Protein AF-A0A9D6LUE2-F1 (afdb_monomer_lite)

Structure (mmCIF, N/CA/C/O backbone):
data_AF-A0A9D6LUE2-F1
#
_entry.id   AF-A0A9D6LUE2-F1
#
loop_
_atom_site.group_PDB
_atom_site.id
_atom_site.type_symbol
_atom_site.label_atom_id
_atom_site.label_alt_id
_atom_site.label_comp_id
_atom_site.label_asym_id
_atom_site.label_entity_id
_atom_site.label_seq_id
_atom_site.pdbx_PDB_ins_code
_atom_site.Cartn_x
_atom_site.Cartn_y
_atom_site.Cartn_z
_atom_site.occupancy
_atom_site.B_iso_or_equiv
_atom_site.auth_seq_id
_atom_site.auth_comp_id
_atom_site.auth_asym_id
_atom_site.auth_atom_id
_atom_site.pdbx_PDB_model_num
ATOM 1 N N . MET A 1 1 ? -23.338 5.096 -1.640 1.00 54.34 1 MET A N 1
ATOM 2 C CA . MET A 1 1 ? -22.849 3.909 -0.905 1.00 54.34 1 MET A CA 1
ATOM 3 C C . MET A 1 1 ? -21.461 4.233 -0.382 1.00 54.34 1 MET A C 1
ATOM 5 O O . MET A 1 1 ? -20.699 4.840 -1.122 1.00 54.34 1 MET A O 1
ATOM 9 N N . ILE A 1 2 ? -21.167 3.916 0.880 1.00 63.78 2 ILE A N 1
ATOM 10 C CA . ILE A 1 2 ? -19.824 4.097 1.450 1.00 63.78 2 ILE A CA 1
ATOM 11 C C . ILE A 1 2 ? -18.953 2.962 0.911 1.00 63.78 2 ILE A C 1
ATOM 13 O O . ILE A 1 2 ? -19.323 1.797 1.048 1.00 63.78 2 ILE A O 1
ATOM 17 N N . THR A 1 3 ? -17.842 3.292 0.257 1.00 69.56 3 THR A N 1
ATOM 18 C CA . THR A 1 3 ? -16.923 2.281 -0.273 1.00 69.56 3 THR A CA 1
ATOM 19 C C . THR A 1 3 ? -16.061 1.750 0.872 1.00 69.56 3 THR A C 1
ATOM 21 O O . THR A 1 3 ? -15.395 2.552 1.532 1.00 69.56 3 THR A O 1
ATOM 24 N N . PRO A 1 4 ? -16.054 0.433 1.136 1.00 84.06 4 PRO A N 1
ATOM 25 C CA . PRO A 1 4 ? -15.168 -0.138 2.137 1.00 84.06 4 PRO A CA 1
ATOM 26 C C . PRO A 1 4 ? -13.704 0.073 1.737 1.00 84.06 4 PRO A C 1
ATOM 28 O O . PRO A 1 4 ? -13.336 -0.073 0.572 1.00 84.06 4 PRO A O 1
ATOM 31 N N . VAL A 1 5 ? -12.868 0.402 2.717 1.00 85.12 5 VAL A N 1
ATOM 32 C CA . VAL A 1 5 ? -11.420 0.534 2.552 1.00 85.12 5 VAL A CA 1
ATOM 33 C C . VAL A 1 5 ? -10.752 -0.619 3.286 1.00 85.12 5 VAL A C 1
ATOM 35 O O . VAL A 1 5 ? -10.918 -0.780 4.498 1.00 85.12 5 VAL A O 1
ATOM 38 N N . SER A 1 6 ? -9.992 -1.422 2.546 1.00 85.69 6 SER A N 1
ATOM 39 C CA . SER A 1 6 ? -9.136 -2.458 3.118 1.00 85.69 6 SER A CA 1
ATOM 40 C C . SER A 1 6 ? -7.881 -1.820 3.703 1.00 85.69 6 SER A C 1
ATOM 42 O O . SER A 1 6 ? -7.172 -1.077 3.026 1.00 85.69 6 SER A O 1
ATOM 44 N N . VAL A 1 7 ? -7.603 -2.125 4.965 1.00 88.44 7 VAL A N 1
ATOM 45 C CA . VAL A 1 7 ? -6.426 -1.658 5.695 1.00 88.44 7 VAL A CA 1
ATOM 46 C C . VAL A 1 7 ? -5.569 -2.863 6.038 1.00 88.44 7 VAL A C 1
ATOM 48 O O . VAL A 1 7 ? -6.024 -3.773 6.732 1.00 88.44 7 VAL A O 1
ATOM 51 N N . ILE A 1 8 ? -4.319 -2.843 5.581 1.00 86.94 8 ILE A N 1
ATOM 52 C CA . ILE A 1 8 ? -3.290 -3.807 5.964 1.00 86.94 8 ILE A CA 1
ATOM 53 C C . ILE A 1 8 ? -2.160 -3.022 6.619 1.00 86.94 8 ILE A C 1
ATOM 55 O O . ILE A 1 8 ? -1.584 -2.127 6.005 1.00 86.94 8 ILE A O 1
ATOM 59 N N . ALA A 1 9 ? -1.843 -3.356 7.865 1.00 88.38 9 ALA A N 1
ATOM 60 C CA . ALA A 1 9 ? -0.756 -2.732 8.604 1.00 88.38 9 ALA A CA 1
ATOM 61 C C . ALA A 1 9 ? 0.220 -3.789 9.117 1.00 88.38 9 ALA A C 1
ATOM 63 O O . ALA A 1 9 ? -0.187 -4.857 9.579 1.00 88.38 9 ALA A O 1
ATOM 64 N N . ARG A 1 10 ? 1.517 -3.473 9.056 1.00 86.19 10 ARG A N 1
ATOM 65 C CA . ARG A 1 10 ? 2.575 -4.271 9.684 1.00 86.19 10 ARG A CA 1
ATOM 66 C C . ARG A 1 10 ? 3.037 -3.567 10.951 1.00 86.19 10 ARG A C 1
ATOM 68 O O . ARG A 1 10 ? 3.383 -2.393 10.901 1.00 86.19 10 ARG A O 1
ATOM 75 N N . GLY A 1 11 ? 3.036 -4.286 12.064 1.00 83.75 11 GLY A N 1
ATOM 76 C CA . GLY A 1 11 ? 3.396 -3.793 13.386 1.00 83.75 11 GLY A CA 1
ATOM 77 C C . GLY A 1 11 ? 4.065 -4.862 14.237 1.00 83.75 11 GLY A C 1
ATOM 78 O O . GLY A 1 11 ? 4.362 -5.962 13.776 1.00 83.75 11 GLY A O 1
ATOM 79 N N . LEU A 1 12 ? 4.299 -4.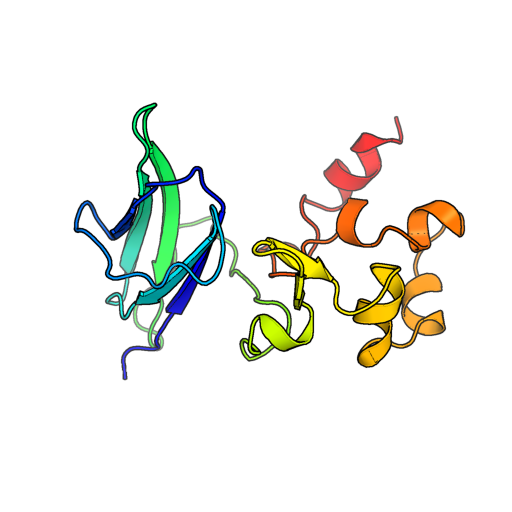535 15.503 1.00 84.31 12 LEU A N 1
ATOM 80 C CA . LEU A 1 12 ? 4.776 -5.496 16.491 1.00 84.31 12 LEU A CA 1
ATOM 81 C C . LEU A 1 12 ? 3.607 -6.349 17.008 1.00 84.31 12 LEU A C 1
ATOM 83 O O . LEU A 1 12 ? 2.431 -6.027 16.824 1.00 84.31 12 LEU A O 1
ATOM 87 N N . ALA A 1 13 ? 3.921 -7.456 17.679 1.00 82.12 13 ALA A N 1
ATOM 88 C CA . ALA A 1 13 ? 2.900 -8.230 18.375 1.00 82.12 13 ALA A CA 1
ATOM 89 C C . ALA A 1 13 ? 2.166 -7.340 19.398 1.00 82.12 13 ALA A C 1
ATOM 91 O O . ALA A 1 13 ? 2.792 -6.603 20.157 1.00 82.12 13 ALA A O 1
ATOM 92 N N . GLY A 1 14 ? 0.831 -7.389 19.395 1.00 85.19 14 GLY A N 1
ATOM 93 C CA . GLY A 1 14 ? -0.005 -6.550 20.260 1.00 85.19 14 GLY A CA 1
ATOM 94 C C . GLY A 1 14 ? -0.275 -5.135 19.736 1.00 85.19 14 GLY A C 1
ATOM 95 O O . GLY A 1 14 ? -0.969 -4.374 20.414 1.00 85.19 14 GLY A O 1
ATOM 96 N N . SER A 1 15 ? 0.217 -4.778 18.542 1.00 92.19 15 SER A N 1
ATOM 97 C CA . SER A 1 15 ? -0.198 -3.550 17.861 1.00 92.19 15 SER A CA 1
ATOM 98 C C . SER A 1 15 ? -1.719 -3.495 17.675 1.00 92.19 15 SER A C 1
ATOM 100 O O . SER A 1 15 ? -2.370 -4.519 17.461 1.00 92.19 15 SER A O 1
ATOM 102 N N . LYS A 1 16 ? -2.286 -2.288 17.728 1.00 94.69 16 LYS A N 1
ATOM 103 C CA . LYS A 1 16 ? -3.718 -2.034 17.529 1.00 94.69 16 LYS A CA 1
ATOM 104 C C . LYS A 1 16 ? -3.919 -0.982 16.450 1.00 94.69 16 LYS A C 1
ATOM 106 O O . LYS A 1 16 ? -3.167 -0.013 16.392 1.00 94.69 16 LYS A O 1
ATOM 111 N N . LEU A 1 17 ? -4.951 -1.154 15.630 1.00 95.81 17 LEU A N 1
ATOM 112 C CA . LEU A 1 17 ? -5.370 -0.137 14.671 1.00 95.81 17 LEU A CA 1
ATOM 113 C C . LEU A 1 17 ? -6.380 0.818 15.304 1.00 95.81 17 LEU A C 1
ATOM 115 O O . LEU A 1 17 ? -7.264 0.400 16.056 1.00 95.81 17 LEU A O 1
ATOM 119 N N . GLN A 1 18 ? -6.257 2.094 14.964 1.00 96.81 18 GLN A N 1
ATOM 120 C CA . GLN A 1 18 ? -7.240 3.125 15.261 1.00 96.81 18 GLN A CA 1
ATOM 121 C C . GLN A 1 18 ? -7.567 3.930 14.005 1.00 96.81 18 GLN A C 1
ATOM 123 O O . GLN A 1 18 ? -6.689 4.169 13.180 1.00 96.81 18 GLN A O 1
ATOM 128 N N . LEU A 1 19 ? -8.820 4.361 13.895 1.00 96.94 19 LEU A N 1
ATOM 129 C CA . LEU A 1 19 ? -9.320 5.300 12.899 1.00 96.94 19 LEU A CA 1
ATOM 130 C C . LEU A 1 19 ? -9.873 6.510 13.651 1.00 96.94 19 LEU A C 1
ATOM 132 O O . LEU A 1 19 ? -10.772 6.359 14.479 1.00 96.94 19 LEU A O 1
ATOM 136 N N . ASP A 1 20 ? -9.297 7.684 13.412 1.00 96.44 20 ASP A N 1
ATOM 137 C CA . ASP A 1 20 ? -9.642 8.942 14.086 1.00 96.44 20 ASP A CA 1
ATOM 138 C C . ASP A 1 20 ? -9.626 8.812 15.623 1.00 96.44 20 ASP A C 1
ATOM 140 O O . ASP A 1 20 ? -10.539 9.237 16.333 1.00 96.44 20 ASP A O 1
ATOM 144 N N . GLY A 1 21 ? -8.599 8.127 16.141 1.00 95.31 21 GLY A N 1
ATOM 145 C CA . GLY A 1 21 ? -8.417 7.845 17.570 1.00 95.31 21 GLY A CA 1
ATOM 146 C C . GLY A 1 21 ? -9.315 6.739 18.139 1.00 95.31 21 GLY A C 1
ATOM 147 O O . GLY A 1 21 ? -9.155 6.359 19.301 1.00 95.31 21 GLY A O 1
ATOM 148 N N . LYS A 1 22 ? -10.237 6.176 17.350 1.00 96.25 22 LYS A N 1
ATOM 149 C CA . LYS A 1 22 ? -11.136 5.097 17.789 1.00 96.25 22 LYS A CA 1
ATOM 150 C C . LYS A 1 22 ? -10.574 3.727 17.410 1.00 96.25 22 LYS A C 1
ATOM 152 O O . LYS A 1 22 ? -10.122 3.569 16.280 1.00 96.25 22 LYS A O 1
ATOM 157 N N . PRO A 1 23 ? -10.618 2.716 18.297 1.00 96.38 23 PRO A N 1
ATOM 158 C CA . PRO A 1 23 ? -10.165 1.365 17.969 1.00 96.38 23 PRO A CA 1
ATOM 159 C C . PRO A 1 23 ? -10.875 0.780 16.743 1.00 96.38 23 PRO A C 1
ATOM 161 O O . PRO A 1 23 ? -12.097 0.857 16.631 1.00 96.38 23 PRO A O 1
ATOM 164 N N . VAL A 1 24 ? -10.105 0.147 15.859 1.00 96.19 24 VAL A N 1
ATOM 165 C CA . VAL A 1 24 ? -10.604 -0.605 14.702 1.00 96.19 24 VAL A CA 1
ATOM 166 C C . VAL A 1 24 ? -10.478 -2.094 14.994 1.00 96.19 24 VAL A C 1
ATOM 168 O O . VAL A 1 24 ? -9.400 -2.587 15.340 1.00 96.19 24 VAL A O 1
ATOM 171 N N . VAL A 1 25 ? -11.579 -2.825 14.824 1.00 94.19 25 VAL A N 1
ATOM 172 C CA . VAL A 1 25 ? -11.556 -4.288 14.875 1.00 94.19 25 VAL A CA 1
ATOM 173 C C . VAL A 1 25 ? -10.738 -4.788 13.690 1.00 94.19 25 VAL A C 1
ATOM 175 O O . VAL A 1 25 ? -11.054 -4.508 12.536 1.00 94.19 25 VAL A O 1
ATOM 178 N N . SER A 1 26 ? -9.665 -5.510 13.988 1.00 91.94 26 SER A N 1
ATOM 179 C CA . SER A 1 26 ? -8.755 -6.064 12.993 1.00 91.94 26 SER A CA 1
ATOM 180 C C . SER A 1 26 ? -8.544 -7.545 13.257 1.00 91.94 26 SER A C 1
ATOM 182 O O . SER A 1 26 ? -8.451 -7.982 14.404 1.00 91.94 26 SER A O 1
ATOM 184 N N . ALA A 1 27 ? -8.475 -8.319 12.181 1.00 89.69 27 ALA A N 1
ATOM 185 C CA . ALA A 1 27 ? -7.939 -9.663 12.227 1.00 89.69 27 ALA A CA 1
ATOM 186 C C . ALA A 1 27 ? -6.410 -9.585 12.313 1.00 89.69 27 ALA A C 1
ATOM 188 O O . ALA A 1 27 ? -5.794 -8.687 11.734 1.00 89.69 27 ALA A O 1
ATOM 189 N N . ALA A 1 28 ? -5.801 -10.555 12.989 1.00 86.50 28 ALA A N 1
ATOM 190 C CA . ALA A 1 28 ? -4.355 -10.737 13.019 1.00 86.50 28 ALA A CA 1
ATOM 191 C C . ALA A 1 28 ? -3.984 -11.997 12.220 1.00 86.50 28 ALA A C 1
ATOM 193 O O . ALA A 1 28 ? -3.745 -13.047 12.817 1.00 86.50 28 ALA A O 1
ATOM 194 N N . PRO A 1 29 ? -3.991 -11.947 10.872 1.00 80.44 29 PRO A N 1
ATOM 195 C CA . PRO A 1 29 ? -3.778 -13.138 10.048 1.00 80.44 29 PRO A CA 1
ATOM 196 C C . PRO A 1 29 ? -2.365 -13.726 10.172 1.00 80.44 29 PRO A C 1
ATOM 198 O O . PRO A 1 29 ? -2.146 -14.872 9.795 1.00 80.44 29 PRO A O 1
ATOM 201 N N . ALA A 1 30 ? -1.404 -12.957 10.687 1.00 78.75 30 ALA A N 1
ATOM 202 C CA . ALA A 1 30 ? -0.124 -13.468 11.159 1.00 78.75 30 ALA A CA 1
ATOM 203 C C . ALA A 1 30 ? 0.471 -12.533 12.215 1.00 78.75 30 ALA A C 1
ATOM 205 O O . ALA A 1 30 ? 0.004 -11.406 12.411 1.00 78.75 30 ALA A O 1
ATOM 206 N N . THR A 1 31 ? 1.553 -12.982 12.848 1.00 81.62 31 THR A N 1
ATOM 207 C CA . THR A 1 31 ? 2.319 -12.183 13.805 1.00 81.62 31 THR A CA 1
ATOM 208 C C . THR A 1 31 ? 2.733 -10.846 13.197 1.00 81.62 31 THR A C 1
ATOM 210 O O . THR A 1 31 ? 3.405 -10.794 12.168 1.00 81.62 31 THR A O 1
ATOM 213 N N . GLY A 1 32 ? 2.326 -9.757 13.851 1.00 81.50 32 GLY A N 1
ATOM 214 C CA . GLY A 1 32 ? 2.671 -8.406 13.423 1.00 81.50 32 GLY A CA 1
ATOM 215 C C . GLY A 1 32 ? 1.956 -7.934 12.156 1.00 81.50 32 GLY A C 1
ATOM 216 O O . GLY A 1 32 ? 2.386 -6.954 11.558 1.00 81.50 32 GLY A O 1
ATOM 217 N N . VAL A 1 33 ? 0.882 -8.599 11.721 1.00 85.50 33 VAL A N 1
ATOM 218 C CA . VAL A 1 33 ? 0.031 -8.124 10.622 1.00 85.50 33 VAL A CA 1
ATOM 219 C C . VAL A 1 33 ? -1.379 -7.905 11.141 1.00 85.50 33 VAL A C 1
ATOM 221 O O . VAL A 1 33 ? -1.953 -8.796 11.759 1.00 85.50 33 VAL A O 1
ATOM 224 N N . LEU A 1 34 ? -1.938 -6.733 10.859 1.00 90.12 34 LEU A N 1
ATOM 225 C CA . LEU A 1 34 ? -3.323 -6.384 11.152 1.00 90.12 34 LEU A CA 1
ATOM 226 C C . LEU A 1 34 ? -4.053 -6.144 9.835 1.00 90.12 34 LEU A C 1
ATOM 228 O O . LEU A 1 34 ? -3.579 -5.377 8.996 1.00 90.12 34 LEU A O 1
ATOM 232 N N . ALA A 1 35 ? -5.201 -6.792 9.669 1.00 89.19 35 ALA A N 1
ATOM 233 C CA . ALA A 1 35 ? -6.077 -6.628 8.518 1.00 89.19 35 ALA A CA 1
ATOM 234 C C . ALA A 1 35 ? -7.459 -6.173 8.991 1.00 89.19 35 ALA A C 1
ATOM 236 O O . ALA A 1 35 ? -8.065 -6.808 9.855 1.00 89.19 35 ALA A O 1
ATOM 237 N N . ALA A 1 36 ? -7.965 -5.079 8.435 1.00 91.69 36 ALA A N 1
ATOM 238 C CA . ALA A 1 36 ? -9.286 -4.552 8.748 1.00 91.69 36 ALA A CA 1
ATOM 239 C C . ALA A 1 36 ? -9.992 -4.073 7.482 1.00 91.69 36 ALA A C 1
ATOM 241 O O . ALA A 1 36 ? -9.359 -3.706 6.496 1.00 91.69 36 ALA A O 1
ATOM 242 N N . THR A 1 37 ? -11.319 -4.043 7.533 1.00 91.00 37 THR A N 1
ATOM 243 C CA . THR A 1 37 ? -12.133 -3.315 6.560 1.00 91.00 37 THR A CA 1
ATOM 244 C C . THR A 1 37 ? -12.848 -2.205 7.306 1.00 91.00 37 THR A C 1
ATOM 246 O O . THR A 1 37 ? -13.567 -2.469 8.268 1.00 91.00 37 THR A O 1
ATOM 249 N N . ILE A 1 38 ? -12.623 -0.965 6.886 1.00 91.75 38 ILE A N 1
ATOM 250 C CA . ILE A 1 38 ? -13.254 0.221 7.469 1.00 91.75 38 ILE A CA 1
ATOM 251 C C . ILE A 1 38 ? -14.219 0.846 6.460 1.00 91.75 38 ILE A C 1
ATOM 253 O O . ILE A 1 38 ? -14.116 0.625 5.257 1.00 91.75 38 ILE A O 1
ATOM 257 N N . SER A 1 39 ? -15.180 1.624 6.944 1.00 91.88 39 SER A N 1
ATOM 258 C CA . SER A 1 39 ? -16.141 2.358 6.106 1.00 91.88 39 SER A CA 1
ATOM 259 C C . SER A 1 39 ? -16.193 3.827 6.536 1.00 91.88 39 SER A C 1
ATOM 261 O O . SER A 1 39 ? -17.197 4.267 7.097 1.00 91.88 39 SER A O 1
ATOM 263 N N . PRO A 1 40 ? -15.083 4.568 6.364 1.00 91.44 40 PRO A N 1
ATOM 264 C CA . PRO A 1 40 ? -15.005 5.981 6.717 1.00 91.44 40 PRO A CA 1
ATOM 265 C C . PRO A 1 40 ? -15.976 6.818 5.875 1.00 91.44 40 PRO A C 1
ATOM 267 O O . PRO A 1 40 ? -16.305 6.468 4.739 1.00 91.44 40 PRO A O 1
ATOM 270 N N . ALA A 1 41 ? -16.438 7.930 6.445 1.00 90.25 41 ALA A N 1
ATOM 271 C CA . ALA A 1 41 ? -17.247 8.906 5.724 1.00 90.25 41 ALA A CA 1
ATOM 272 C C . ALA A 1 41 ? -16.405 9.635 4.659 1.00 90.25 41 ALA A C 1
ATOM 274 O O . ALA A 1 41 ? -15.193 9.474 4.585 1.00 90.25 41 ALA A O 1
ATOM 275 N N . THR A 1 42 ? -17.042 10.448 3.814 1.00 89.69 42 THR A N 1
ATOM 276 C CA . THR A 1 42 ? -16.291 11.373 2.954 1.00 89.69 42 THR A CA 1
ATOM 277 C C . THR A 1 42 ? -15.548 12.386 3.822 1.00 89.69 42 THR A C 1
ATOM 279 O O . THR A 1 42 ? -16.169 13.011 4.682 1.00 89.69 42 THR A O 1
ATOM 282 N N . GLY A 1 43 ? -14.257 12.594 3.564 1.00 90.62 43 GLY A N 1
ATOM 283 C CA . GLY A 1 43 ? -13.447 13.573 4.284 1.00 90.62 43 GLY A CA 1
ATOM 284 C C . GLY A 1 43 ? -12.044 13.086 4.630 1.00 90.62 43 GLY A C 1
ATOM 285 O O . GLY A 1 43 ? -11.572 12.061 4.135 1.00 90.62 43 GLY A O 1
ATOM 286 N N . LEU A 1 44 ? -11.366 13.875 5.466 1.00 92.44 44 LEU A N 1
ATOM 287 C CA . LEU A 1 44 ? -10.034 13.578 5.980 1.00 92.44 44 LEU A CA 1
ATOM 288 C C . LEU A 1 44 ? -10.129 12.647 7.191 1.00 92.44 44 LEU A C 1
ATOM 290 O O . LEU A 1 44 ? -10.910 12.900 8.106 1.00 92.44 44 LEU A O 1
ATOM 294 N N . HIS A 1 45 ? -9.283 11.624 7.204 1.00 94.44 45 HIS A N 1
ATOM 295 C CA . HIS A 1 45 ? -9.193 10.636 8.268 1.00 94.44 45 HIS A CA 1
ATOM 296 C C . HIS A 1 45 ? -7.737 10.370 8.652 1.00 94.44 45 HIS A C 1
ATOM 298 O O . HIS A 1 45 ? -6.823 10.507 7.832 1.00 94.44 45 HIS A O 1
ATOM 304 N N . GLU A 1 46 ? -7.522 9.950 9.896 1.00 96.31 46 GLU A N 1
ATOM 305 C CA . GLU A 1 46 ? -6.232 9.486 10.406 1.00 96.31 46 GLU A CA 1
ATOM 306 C C . GLU A 1 46 ? -6.320 8.004 10.774 1.00 96.31 46 GLU A C 1
ATOM 308 O O . GLU A 1 46 ? -7.110 7.596 11.624 1.00 96.31 46 GLU A O 1
ATOM 313 N N . LEU A 1 47 ? -5.462 7.193 10.163 1.00 95.62 47 LEU A N 1
ATOM 314 C CA . LEU A 1 47 ? -5.196 5.832 10.597 1.00 95.62 47 LEU A CA 1
ATOM 315 C C . LEU A 1 47 ? -3.967 5.832 11.508 1.00 95.62 47 LEU A C 1
ATOM 317 O O . LEU A 1 47 ? -2.924 6.381 11.150 1.00 95.62 47 LEU A O 1
ATOM 321 N N . ALA A 1 48 ? -4.061 5.173 12.659 1.00 96.19 48 ALA A N 1
ATOM 322 C CA . ALA A 1 48 ? -2.938 5.001 13.568 1.00 96.19 48 ALA A CA 1
ATOM 323 C C . ALA A 1 48 ? -2.694 3.523 13.884 1.00 96.19 48 ALA A C 1
ATOM 325 O O . ALA A 1 48 ? -3.603 2.786 14.266 1.00 96.19 48 ALA A O 1
ATOM 326 N N . LEU A 1 49 ? -1.436 3.109 13.765 1.00 95.12 49 LEU A N 1
ATOM 327 C CA . LEU A 1 49 ? -0.921 1.860 14.300 1.00 95.12 49 LEU A CA 1
ATOM 328 C C . LEU A 1 49 ? -0.307 2.147 15.670 1.00 95.12 49 LEU A C 1
ATOM 330 O O . LEU A 1 49 ? 0.771 2.732 15.773 1.00 95.12 49 LEU A O 1
ATOM 334 N N . VAL A 1 50 ? -1.011 1.753 16.723 1.00 94.88 50 VAL A N 1
ATOM 335 C CA . VAL A 1 50 ? -0.628 2.006 18.113 1.00 94.88 50 VAL A CA 1
ATOM 336 C C . VAL A 1 50 ? 0.112 0.799 18.673 1.00 94.88 50 VAL A C 1
ATOM 338 O O . VAL A 1 50 ? -0.330 -0.341 18.535 1.00 94.88 50 VAL A O 1
ATOM 341 N N . THR A 1 51 ? 1.240 1.055 19.322 1.00 91.12 51 THR A N 1
ATOM 342 C CA . THR A 1 51 ? 2.102 0.065 19.975 1.00 91.12 51 THR A CA 1
ATOM 343 C C . THR A 1 51 ? 2.414 0.510 21.405 1.00 91.12 51 THR A C 1
ATOM 345 O O . THR A 1 51 ? 2.104 1.639 21.787 1.00 91.12 51 THR A O 1
ATOM 348 N N . SER A 1 52 ? 3.065 -0.343 22.198 1.00 86.06 52 SER A N 1
ATOM 349 C CA . SER A 1 52 ? 3.573 0.045 23.523 1.00 86.06 52 SER A CA 1
ATOM 350 C C . SER A 1 52 ? 4.624 1.162 23.464 1.00 86.06 52 SER A C 1
ATOM 352 O O . SER A 1 52 ? 4.752 1.919 24.419 1.00 86.06 52 SER A O 1
ATOM 354 N N . GLY A 1 53 ? 5.353 1.283 22.349 1.00 85.81 53 GLY A N 1
ATOM 355 C CA . GLY A 1 53 ? 6.400 2.287 22.138 1.00 85.81 53 GLY A CA 1
ATOM 356 C C . GLY A 1 53 ? 5.931 3.573 21.452 1.00 85.81 53 GLY A C 1
ATOM 357 O O . GLY A 1 53 ? 6.767 4.396 21.092 1.00 85.81 53 GLY A O 1
ATOM 358 N N . GLY A 1 54 ? 4.624 3.747 21.230 1.00 90.50 54 GLY A N 1
ATOM 359 C CA . GLY A 1 54 ? 4.056 4.910 20.541 1.00 90.50 54 GLY A CA 1
ATOM 360 C C . GLY A 1 54 ? 3.187 4.536 19.341 1.00 90.50 54 GLY A C 1
ATOM 361 O O . GLY A 1 54 ? 2.823 3.371 19.159 1.00 90.50 54 GLY A O 1
ATOM 362 N N . SER A 1 55 ? 2.835 5.529 18.521 1.00 92.00 55 SER A N 1
ATOM 363 C CA . SER A 1 55 ? 1.936 5.357 17.373 1.00 92.00 55 SER A CA 1
ATOM 364 C C . SER A 1 55 ? 2.565 5.821 16.063 1.00 92.00 55 SER A C 1
ATOM 366 O O . SER A 1 55 ? 3.052 6.949 15.986 1.00 92.00 55 SER A O 1
ATOM 368 N N . GLN A 1 56 ? 2.466 4.999 15.019 1.00 92.94 56 GLN A N 1
ATOM 369 C CA . GLN A 1 56 ? 2.698 5.425 13.637 1.00 92.94 56 GLN A CA 1
ATOM 370 C C . GLN A 1 56 ? 1.368 5.862 13.029 1.00 92.94 56 GLN A C 1
ATOM 372 O O . GLN A 1 56 ? 0.379 5.141 13.140 1.00 92.94 56 GLN A O 1
ATOM 377 N N . LYS A 1 57 ? 1.335 7.039 12.406 1.00 94.25 57 LYS A N 1
ATOM 378 C CA . LYS A 1 57 ? 0.110 7.652 11.885 1.00 94.25 57 LYS A CA 1
ATOM 379 C C . LYS A 1 57 ? 0.201 7.851 10.380 1.00 94.25 57 LYS A C 1
ATOM 381 O O . LYS A 1 57 ? 1.278 8.088 9.837 1.00 94.25 57 LYS A O 1
ATOM 386 N N . SER A 1 58 ? -0.931 7.758 9.702 1.00 91.44 58 SER A N 1
ATOM 387 C CA . SER A 1 58 ? -1.071 8.057 8.280 1.00 91.44 58 SER A CA 1
ATOM 388 C C . SER A 1 58 ? -2.425 8.695 8.041 1.00 91.44 58 SER A C 1
ATOM 390 O O . SER A 1 58 ? -3.444 8.209 8.523 1.00 91.44 58 SER A O 1
ATOM 392 N N . GLN A 1 59 ? -2.435 9.791 7.297 1.00 92.88 59 GLN A N 1
ATOM 393 C CA . GLN A 1 59 ? -3.660 10.490 6.946 1.00 92.88 59 GLN A CA 1
ATOM 394 C C . GLN A 1 59 ? -4.097 10.094 5.538 1.00 92.88 59 GLN A C 1
ATOM 396 O O . GLN A 1 59 ? -3.264 9.837 4.668 1.00 92.88 59 GLN A O 1
ATOM 401 N N . PHE A 1 60 ? -5.403 10.040 5.315 1.00 91.62 60 PHE A N 1
ATOM 402 C CA . PHE A 1 60 ? -5.980 9.730 4.014 1.00 91.62 60 PHE A CA 1
ATOM 403 C C . PHE A 1 60 ? -7.300 10.468 3.825 1.00 91.62 60 PHE A C 1
ATOM 405 O O . PHE A 1 60 ? -7.992 10.798 4.785 1.00 91.62 60 PHE A O 1
ATOM 412 N N . PHE A 1 61 ? -7.637 10.735 2.567 1.00 91.25 61 PHE A N 1
ATOM 413 C CA . PHE A 1 61 ? -8.883 11.387 2.199 1.00 91.25 61 PHE A CA 1
ATOM 414 C C . PHE A 1 61 ? -9.793 10.400 1.476 1.00 91.25 61 PHE A C 1
ATOM 416 O O . PHE A 1 61 ? -9.392 9.778 0.488 1.00 91.25 61 PHE A O 1
ATOM 423 N N . VAL A 1 62 ? -11.023 10.267 1.956 1.00 89.44 62 VAL A N 1
ATOM 424 C CA . VAL A 1 62 ? -12.046 9.422 1.338 1.00 89.44 62 VAL A CA 1
ATOM 425 C C . VAL A 1 62 ? -12.964 10.313 0.525 1.00 89.44 62 VAL A C 1
ATOM 427 O O . VAL A 1 62 ? -13.611 11.212 1.059 1.00 89.44 62 VAL A O 1
ATOM 430 N N . ARG A 1 63 ? -13.051 10.037 -0.777 1.00 84.19 63 ARG A N 1
ATOM 431 C CA . ARG A 1 63 ? -13.978 10.707 -1.689 1.00 84.19 63 ARG A CA 1
ATOM 432 C C . ARG A 1 63 ? -15.068 9.736 -2.120 1.00 84.19 63 ARG A C 1
ATOM 434 O O . ARG A 1 63 ? -14.779 8.764 -2.816 1.00 84.19 63 ARG A O 1
ATOM 441 N N . THR A 1 64 ? -16.318 10.014 -1.750 1.00 77.94 64 THR A N 1
ATOM 442 C CA . THR A 1 64 ? -17.483 9.342 -2.343 1.00 77.94 64 THR A CA 1
ATOM 443 C C . THR A 1 64 ? -18.225 10.319 -3.258 1.00 77.94 64 THR A C 1
ATOM 445 O O . THR A 1 64 ? -18.571 11.429 -2.855 1.00 77.94 64 THR A O 1
ATOM 448 N N . GLY A 1 65 ? -18.427 9.935 -4.521 1.00 72.38 65 GLY A N 1
ATOM 449 C CA . GLY A 1 65 ? -19.022 10.816 -5.533 1.00 72.38 65 GLY A CA 1
ATOM 450 C C . GLY A 1 65 ? -18.157 12.039 -5.877 1.00 72.38 65 GLY A C 1
ATOM 451 O O . GLY A 1 65 ? -16.934 11.996 -5.772 1.00 72.38 65 GLY A O 1
ATOM 452 N N . SER A 1 66 ? -18.803 13.123 -6.315 1.00 68.75 66 SER A N 1
ATOM 453 C CA . SER A 1 66 ? -18.163 14.369 -6.771 1.00 68.75 66 SER A CA 1
ATOM 454 C C . SER A 1 66 ? -18.092 15.474 -5.708 1.00 68.75 66 SER A C 1
ATOM 456 O O . SER A 1 66 ? -17.686 16.586 -6.016 1.00 68.75 66 SER A O 1
ATOM 458 N N . ALA A 1 67 ? -18.548 15.214 -4.480 1.00 62.09 67 ALA A N 1
ATOM 459 C CA . ALA A 1 67 ? -18.904 16.281 -3.542 1.00 62.09 67 ALA A CA 1
ATOM 460 C C . ALA A 1 67 ? -17.734 16.856 -2.726 1.00 62.09 67 ALA A C 1
ATOM 462 O O . ALA A 1 67 ? -17.902 17.899 -2.101 1.00 62.09 67 ALA A O 1
ATOM 463 N N . ALA A 1 68 ? -16.575 16.197 -2.691 1.00 74.12 68 ALA A N 1
ATOM 464 C CA . ALA A 1 68 ? -15.448 16.668 -1.895 1.00 74.12 68 ALA A CA 1
ATOM 465 C C . ALA A 1 68 ? -14.126 16.418 -2.619 1.00 74.12 68 ALA A C 1
ATOM 467 O O . ALA A 1 68 ? -13.819 15.278 -2.967 1.00 74.12 68 ALA A O 1
ATOM 468 N N . GLU A 1 69 ? -13.355 17.479 -2.835 1.00 81.56 69 GLU A N 1
ATOM 469 C CA . GLU A 1 69 ? -11.996 17.366 -3.355 1.00 81.56 69 GLU A CA 1
ATOM 470 C C . GLU A 1 69 ? -11.007 17.104 -2.214 1.00 81.56 69 GLU A C 1
ATOM 472 O O . GLU A 1 69 ? -11.202 17.608 -1.103 1.00 81.56 69 GLU A O 1
ATOM 477 N N . PRO A 1 70 ? -9.965 16.287 -2.453 1.00 85.94 70 PRO A N 1
ATOM 478 C CA . PRO A 1 70 ? -8.902 16.116 -1.480 1.00 85.94 70 PRO A CA 1
ATOM 479 C C . PRO A 1 70 ? -8.149 17.444 -1.292 1.00 85.94 70 PRO A C 1
ATOM 481 O O . PRO A 1 70 ? -8.197 18.302 -2.176 1.00 85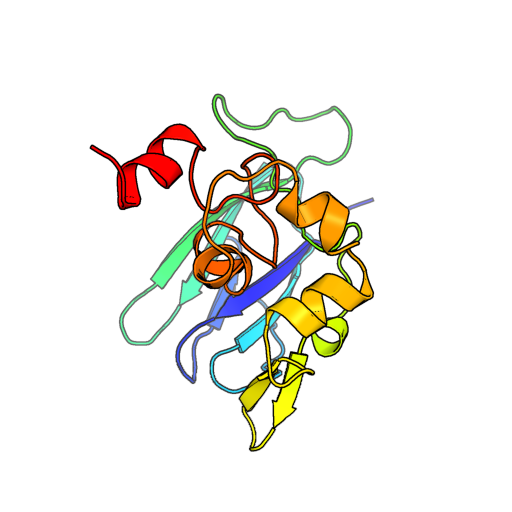.94 70 PRO A O 1
ATOM 484 N N . PRO A 1 71 ? -7.425 17.625 -0.173 1.00 87.38 71 PRO A N 1
ATOM 485 C CA . PRO A 1 71 ? -6.619 18.823 0.008 1.00 87.38 71 PRO A CA 1
ATOM 486 C C . PRO A 1 71 ? -5.564 18.968 -1.099 1.00 87.38 71 PRO A C 1
ATOM 488 O O . PRO A 1 71 ? -5.123 17.983 -1.701 1.00 87.38 71 PRO A O 1
ATOM 491 N N . ASP A 1 72 ? -5.122 20.199 -1.341 1.00 90.19 72 ASP A N 1
ATOM 492 C CA . ASP A 1 72 ? -4.144 20.489 -2.388 1.00 90.19 72 ASP A CA 1
ATOM 493 C C . ASP A 1 72 ? -2.848 19.684 -2.205 1.00 90.19 72 ASP A C 1
ATOM 495 O O . ASP A 1 72 ? -2.331 19.513 -1.099 1.00 90.19 72 ASP A O 1
ATOM 499 N N . GLY A 1 73 ? -2.319 19.163 -3.314 1.00 87.31 73 GLY A N 1
ATOM 500 C CA . GLY A 1 73 ? -1.090 18.362 -3.333 1.00 87.31 73 GLY A CA 1
ATOM 501 C C . GLY A 1 73 ? -1.266 16.884 -2.963 1.00 87.31 73 GLY A C 1
ATOM 502 O O . GLY A 1 73 ? -0.304 16.117 -3.062 1.00 87.31 73 GLY A O 1
ATOM 503 N N . TRP A 1 74 ? -2.471 16.443 -2.597 1.00 88.25 74 TRP A N 1
ATOM 504 C CA . TRP A 1 74 ? -2.738 15.036 -2.308 1.00 88.25 74 TRP A CA 1
ATOM 505 C C . TRP A 1 74 ? -2.843 14.202 -3.584 1.00 88.25 74 TRP A C 1
ATOM 507 O O . TRP A 1 74 ? -3.541 14.542 -4.539 1.00 88.25 74 TRP A O 1
ATOM 517 N N . LYS A 1 75 ? -2.157 13.058 -3.591 1.00 88.75 75 LYS A N 1
ATOM 518 C CA . LYS A 1 75 ? -2.165 12.105 -4.704 1.00 88.75 75 LYS A CA 1
ATOM 519 C C . LYS A 1 75 ? -3.067 10.920 -4.377 1.00 88.75 75 LYS A C 1
ATOM 521 O O . LYS A 1 75 ? -3.019 10.381 -3.274 1.00 88.75 75 LYS A O 1
ATOM 526 N N . ALA A 1 76 ? -3.845 10.470 -5.359 1.00 87.75 76 ALA A N 1
ATOM 527 C CA . ALA A 1 76 ? -4.666 9.274 -5.213 1.00 87.75 76 ALA A CA 1
ATOM 528 C C . ALA A 1 76 ? -3.788 8.026 -5.030 1.00 87.75 76 ALA A C 1
ATOM 530 O O . ALA A 1 76 ? -2.931 7.734 -5.868 1.00 87.75 76 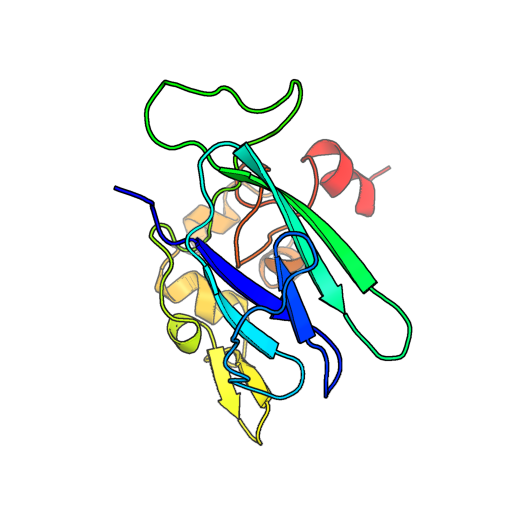ALA A O 1
ATOM 531 N N . TYR A 1 77 ? -4.034 7.274 -3.958 1.00 88.12 77 TYR A N 1
ATOM 532 C CA . TYR A 1 77 ? -3.426 5.964 -3.747 1.00 88.12 77 TYR A CA 1
ATOM 533 C C . TYR A 1 77 ? -4.035 4.941 -4.710 1.00 88.12 77 TYR A C 1
ATOM 535 O O . TYR A 1 77 ? -5.258 4.839 -4.825 1.00 88.12 77 TYR A O 1
ATOM 543 N N . ARG A 1 78 ? -3.186 4.181 -5.406 1.00 88.62 78 ARG A N 1
ATOM 544 C CA . ARG A 1 78 ? -3.607 3.114 -6.319 1.00 88.62 78 ARG A CA 1
ATOM 545 C C . ARG A 1 78 ? -3.206 1.762 -5.733 1.00 88.62 78 ARG A C 1
ATOM 547 O O . ARG A 1 78 ? -2.003 1.479 -5.722 1.00 88.62 78 ARG A O 1
ATOM 554 N N . PRO A 1 79 ? -4.166 0.940 -5.269 1.00 86.31 79 PRO A N 1
ATOM 555 C CA . PRO A 1 79 ? -3.858 -0.380 -4.740 1.00 86.31 79 PRO A CA 1
ATOM 556 C C . PRO A 1 79 ? -3.326 -1.292 -5.848 1.00 86.31 79 PRO A C 1
ATOM 558 O O . PRO A 1 79 ? -3.735 -1.185 -7.009 1.00 86.31 79 PRO A O 1
ATOM 561 N N . HIS A 1 80 ? -2.431 -2.195 -5.470 1.00 89.00 80 HIS A N 1
ATOM 562 C CA . HIS A 1 80 ? -1.987 -3.301 -6.303 1.00 89.00 80 HIS A CA 1
ATOM 563 C C . HIS A 1 80 ? -2.212 -4.616 -5.545 1.00 89.00 80 HIS A C 1
ATOM 565 O O . HIS A 1 80 ? -1.846 -4.704 -4.374 1.00 89.00 80 HIS A O 1
ATOM 571 N N . PRO A 1 81 ? -2.800 -5.639 -6.185 1.00 86.38 81 PRO A N 1
ATOM 572 C CA . PRO A 1 81 ? -3.421 -5.632 -7.513 1.00 86.38 81 PRO A CA 1
ATOM 573 C C . PRO A 1 81 ? -4.690 -4.759 -7.616 1.00 86.38 81 PRO A C 1
ATOM 575 O O . PRO A 1 81 ? -5.357 -4.516 -6.603 1.00 86.38 81 PRO A O 1
ATOM 578 N N . PRO A 1 82 ? -5.054 -4.289 -8.828 1.00 79.62 82 PRO A N 1
ATOM 579 C CA . PRO A 1 82 ? -6.295 -3.548 -9.039 1.00 79.62 82 PRO A CA 1
ATOM 580 C C . PRO A 1 82 ? -7.505 -4.339 -8.527 1.00 79.62 82 PRO A C 1
ATOM 582 O O . PRO A 1 82 ? -7.642 -5.523 -8.818 1.00 79.62 82 PRO A O 1
ATOM 585 N N . GLY A 1 83 ? -8.384 -3.687 -7.763 1.00 73.81 83 GLY A N 1
ATOM 586 C CA . GLY A 1 83 ? -9.576 -4.329 -7.196 1.00 73.81 83 GLY A CA 1
ATOM 587 C C . GLY A 1 83 ? -9.373 -5.040 -5.853 1.00 73.81 83 GLY A C 1
ATOM 588 O O . GLY A 1 83 ? -10.327 -5.639 -5.375 1.00 73.81 83 GLY A O 1
ATOM 589 N N . ALA A 1 84 ? -8.190 -4.929 -5.231 1.00 67.75 84 ALA A N 1
ATOM 590 C CA . ALA A 1 84 ? -7.888 -5.457 -3.894 1.00 67.75 84 ALA A CA 1
ATOM 591 C C . ALA A 1 84 ? -8.125 -6.975 -3.765 1.00 67.75 84 ALA A C 1
ATOM 593 O O . ALA A 1 84 ? -9.097 -7.433 -3.166 1.00 67.75 84 ALA A O 1
ATOM 594 N N . THR A 1 85 ? -7.202 -7.764 -4.326 1.00 78.50 85 THR A N 1
ATOM 595 C CA . THR A 1 85 ? -7.212 -9.228 -4.168 1.00 78.50 85 THR A CA 1
ATOM 596 C C . THR A 1 85 ? -6.885 -9.655 -2.731 1.00 78.50 85 THR A C 1
ATOM 598 O O . THR A 1 85 ? -6.298 -8.895 -1.957 1.00 78.50 85 THR A O 1
ATOM 601 N N . GLY A 1 86 ? -7.219 -10.899 -2.379 1.00 81.25 86 GLY A N 1
ATOM 602 C CA . GLY A 1 86 ? -6.856 -11.491 -1.090 1.00 81.25 86 GLY A CA 1
ATOM 603 C C . GLY A 1 86 ? -5.339 -11.584 -0.891 1.00 81.25 86 GLY A C 1
ATOM 604 O O . GLY A 1 86 ? -4.594 -11.876 -1.831 1.00 81.25 86 GLY A O 1
ATOM 605 N N . CYS A 1 87 ? -4.868 -11.367 0.343 1.00 84.19 87 CYS A N 1
ATOM 606 C CA . CYS A 1 87 ? -3.442 -11.404 0.706 1.00 84.19 87 CYS A CA 1
ATOM 607 C C . CYS A 1 87 ? -2.759 -12.727 0.309 1.00 84.19 87 CYS A C 1
ATOM 609 O O . CYS A 1 87 ? -1.569 -12.764 -0.005 1.00 84.19 87 CYS A O 1
ATOM 611 N N . ASP A 1 88 ? -3.532 -13.810 0.310 1.00 86.31 88 ASP A N 1
ATOM 612 C CA . ASP A 1 88 ? -3.143 -15.174 -0.032 1.00 86.31 88 ASP A CA 1
ATOM 613 C C . ASP A 1 88 ? -2.937 -15.410 -1.537 1.00 86.31 88 ASP A C 1
ATOM 615 O O . ASP A 1 88 ? -2.487 -16.482 -1.939 1.00 86.31 88 ASP A O 1
ATOM 619 N N . THR A 1 89 ? -3.211 -14.404 -2.371 1.00 88.31 89 THR A N 1
ATOM 620 C CA . THR A 1 89 ? -2.848 -14.420 -3.795 1.00 88.31 89 THR A CA 1
ATOM 621 C C . THR A 1 89 ? -1.329 -14.410 -3.951 1.00 88.31 89 THR A C 1
ATOM 623 O O . THR A 1 89 ? -0.767 -15.208 -4.699 1.00 88.31 89 THR A O 1
ATOM 626 N N . CYS A 1 90 ? -0.653 -13.548 -3.185 1.00 89.19 90 CYS A N 1
ATOM 627 C CA . CYS A 1 90 ? 0.798 -13.366 -3.243 1.00 89.19 90 CYS A CA 1
ATOM 628 C C . CYS A 1 90 ? 1.522 -14.044 -2.075 1.00 89.19 90 CYS A C 1
ATOM 630 O O . CYS A 1 90 ? 2.674 -14.474 -2.219 1.00 89.19 90 CYS A O 1
ATOM 632 N N . HIS A 1 91 ? 0.856 -14.164 -0.924 1.00 89.50 91 HIS A N 1
ATOM 633 C CA . HIS A 1 91 ? 1.438 -14.711 0.295 1.00 89.50 91 HIS A CA 1
ATOM 634 C C . HIS A 1 91 ? 0.864 -16.084 0.685 1.00 89.50 91 HIS A C 1
ATOM 636 O O . HIS A 1 91 ? -0.210 -16.492 0.261 1.00 89.50 91 HIS A O 1
ATOM 642 N N . ALA A 1 92 ? 1.599 -16.825 1.509 1.00 89.06 92 ALA A N 1
ATOM 643 C CA . ALA A 1 92 ? 1.129 -18.014 2.215 1.00 89.06 92 ALA A CA 1
ATOM 644 C C . ALA A 1 92 ? 1.656 -17.996 3.651 1.00 89.06 92 ALA A C 1
ATOM 646 O O . ALA A 1 92 ? 2.739 -17.467 3.911 1.00 89.06 92 ALA A O 1
ATOM 647 N N . VAL A 1 93 ? 0.916 -18.597 4.582 1.00 83.69 93 VAL A N 1
ATOM 648 C CA . VAL A 1 93 ? 1.393 -18.782 5.956 1.00 83.69 93 VAL A CA 1
ATOM 649 C C . VAL A 1 93 ? 2.298 -20.012 5.999 1.00 83.69 93 VAL A C 1
ATOM 651 O O . VAL A 1 93 ? 1.864 -21.123 5.703 1.00 83.69 93 VAL A O 1
ATOM 654 N N . LYS A 1 94 ? 3.564 -19.818 6.368 1.00 84.00 94 LYS A N 1
ATOM 655 C CA . LYS A 1 94 ? 4.553 -20.880 6.598 1.00 84.00 94 LYS A CA 1
ATOM 656 C C . LYS A 1 94 ? 5.178 -20.655 7.971 1.00 84.00 94 LYS A C 1
ATOM 658 O O . LYS A 1 94 ? 5.641 -19.556 8.262 1.00 84.00 94 LYS A O 1
ATOM 663 N N . ASN A 1 95 ? 5.163 -21.676 8.830 1.00 83.94 95 ASN A N 1
ATOM 664 C CA . ASN A 1 95 ? 5.685 -21.599 10.204 1.00 83.94 95 ASN A CA 1
ATOM 665 C C . ASN A 1 95 ? 5.125 -20.400 11.001 1.00 83.94 95 ASN A C 1
ATOM 667 O O . ASN A 1 95 ? 5.862 -19.669 11.657 1.00 83.94 95 ASN A O 1
ATOM 671 N N . GLY A 1 96 ? 3.815 -20.150 10.882 1.00 77.38 96 GLY A N 1
ATOM 672 C CA . GLY A 1 96 ? 3.134 -19.053 11.582 1.00 77.38 96 GLY A CA 1
ATOM 673 C C . GLY A 1 96 ? 3.458 -17.643 11.069 1.00 77.38 96 GLY A C 1
ATOM 674 O O . GLY A 1 96 ? 3.067 -16.665 11.702 1.00 77.38 96 GLY A O 1
ATOM 675 N N . SER A 1 97 ? 4.155 -17.519 9.936 1.00 78.75 97 SER A N 1
ATOM 676 C CA . SER A 1 97 ? 4.533 -16.234 9.339 1.00 78.75 97 SER A CA 1
ATOM 677 C C . SER A 1 97 ? 4.138 -16.165 7.866 1.00 78.75 97 SER A C 1
ATOM 679 O O . SER A 1 97 ? 4.181 -17.167 7.153 1.00 78.75 97 SER A O 1
ATOM 681 N N . TRP A 1 98 ? 3.770 -14.976 7.386 1.00 81.62 98 TRP A N 1
ATOM 682 C CA . TRP A 1 98 ? 3.563 -14.760 5.955 1.00 81.62 98 TRP A CA 1
ATOM 683 C C . TRP A 1 98 ? 4.893 -14.827 5.203 1.00 81.62 98 TRP A C 1
ATOM 685 O O . TRP A 1 98 ? 5.845 -14.119 5.528 1.00 81.62 98 TRP A O 1
ATOM 695 N N . ALA A 1 99 ? 4.921 -15.641 4.158 1.00 86.38 99 ALA A N 1
ATOM 696 C CA . ALA A 1 99 ? 5.982 -15.711 3.166 1.00 86.38 99 ALA A CA 1
ATOM 697 C C . ALA A 1 99 ? 5.377 -15.526 1.772 1.00 86.38 99 ALA A C 1
ATOM 699 O O . ALA A 1 99 ? 4.173 -15.700 1.588 1.00 86.38 99 ALA A O 1
ATOM 700 N N . PHE A 1 100 ? 6.191 -15.188 0.774 1.00 89.44 100 PHE A N 1
ATOM 701 C CA . PHE A 1 100 ? 5.738 -15.255 -0.615 1.00 89.44 100 PHE A CA 1
ATOM 702 C C . PHE A 1 100 ? 5.397 -16.702 -0.999 1.00 89.44 100 PHE A C 1
ATOM 704 O O . PHE A 1 100 ? 5.988 -17.663 -0.489 1.00 89.44 100 PHE A O 1
ATOM 711 N N . ARG A 1 101 ? 4.407 -16.867 -1.882 1.00 90.38 101 ARG A N 1
ATOM 712 C CA . ARG A 1 101 ? 3.973 -18.199 -2.340 1.00 90.38 101 ARG A CA 1
ATOM 713 C C . ARG A 1 101 ? 5.047 -18.915 -3.148 1.00 90.38 101 ARG A C 1
ATOM 715 O O . ARG A 1 101 ? 5.155 -20.135 -3.052 1.00 90.38 101 ARG A O 1
ATOM 722 N N . ALA A 1 102 ? 5.858 -18.162 -3.884 1.00 89.19 102 ALA A N 1
ATOM 723 C CA . ALA A 1 102 ? 7.024 -18.674 -4.588 1.00 89.19 102 ALA A CA 1
ATOM 724 C C . ALA A 1 102 ? 8.314 -18.427 -3.792 1.00 89.19 102 ALA A C 1
ATOM 726 O O . ALA A 1 102 ? 8.379 -17.549 -2.931 1.00 89.19 102 ALA A O 1
ATOM 727 N N . GLN A 1 103 ? 9.350 -19.209 -4.103 1.00 83.00 103 GLN A N 1
ATOM 728 C CA . GLN A 1 103 ? 10.675 -19.074 -3.491 1.00 83.00 103 GLN A CA 1
ATOM 729 C C . GLN A 1 103 ? 11.328 -17.724 -3.832 1.00 83.00 103 GLN A C 1
ATOM 731 O O . GLN A 1 103 ? 12.007 -17.137 -2.995 1.00 83.00 103 GLN A O 1
ATOM 736 N N . ALA A 1 104 ? 11.105 -17.235 -5.055 1.00 86.19 104 ALA A N 1
ATOM 737 C CA . ALA A 1 104 ? 11.556 -15.932 -5.525 1.00 86.19 104 ALA A CA 1
ATOM 738 C C . ALA A 1 104 ? 10.372 -14.960 -5.616 1.00 86.19 104 ALA A C 1
ATOM 740 O O . ALA A 1 104 ? 9.305 -15.331 -6.105 1.00 86.19 104 ALA A O 1
ATOM 741 N N . LEU A 1 105 ? 10.577 -13.709 -5.193 1.00 85.44 105 LEU A N 1
ATOM 742 C CA . LEU A 1 105 ? 9.567 -12.650 -5.285 1.00 85.44 105 LEU A CA 1
ATOM 743 C C . LEU A 1 105 ? 9.091 -12.443 -6.728 1.00 85.44 105 LEU A C 1
ATOM 745 O O . LEU A 1 105 ? 7.890 -12.446 -6.986 1.00 85.44 105 LEU A O 1
ATOM 749 N N . SER A 1 106 ? 10.030 -12.311 -7.666 1.00 88.56 106 SER A N 1
ATOM 750 C CA . SER A 1 106 ? 9.740 -12.089 -9.086 1.00 88.56 106 SER A CA 1
ATOM 751 C C . SER A 1 106 ? 8.806 -13.154 -9.670 1.00 88.56 106 SER A C 1
ATOM 753 O O . SER A 1 106 ? 7.897 -12.830 -10.429 1.00 88.56 106 SER A O 1
ATOM 755 N N . ALA A 1 107 ? 8.947 -14.410 -9.237 1.00 90.19 107 ALA A N 1
ATOM 756 C CA . ALA A 1 107 ? 8.093 -15.507 -9.678 1.00 90.19 107 ALA A CA 1
ATOM 757 C C . ALA A 1 107 ? 6.627 -15.365 -9.229 1.00 90.19 107 ALA A C 1
ATOM 759 O O . ALA A 1 107 ? 5.755 -15.924 -9.884 1.00 90.19 107 ALA A O 1
ATOM 760 N N . VAL A 1 108 ? 6.334 -14.632 -8.147 1.00 91.56 108 VAL A N 1
ATOM 761 C CA . VAL A 1 108 ? 4.948 -14.278 -7.784 1.00 91.56 108 VAL A CA 1
ATOM 762 C C . VAL A 1 108 ? 4.422 -13.191 -8.718 1.00 91.56 108 VAL A C 1
ATOM 764 O O . VAL A 1 108 ? 3.313 -13.308 -9.228 1.00 91.56 108 VAL A O 1
ATOM 767 N N . CYS A 1 109 ? 5.229 -12.163 -8.995 1.00 90.25 109 CYS A N 1
ATOM 768 C CA . CYS A 1 109 ? 4.851 -11.064 -9.886 1.00 90.25 109 CYS A CA 1
ATOM 769 C C . CYS A 1 109 ? 4.515 -11.570 -11.299 1.00 90.25 109 CYS A C 1
ATOM 771 O O . CYS A 1 109 ? 3.517 -11.157 -11.895 1.00 90.25 109 CYS A O 1
ATOM 773 N N . PHE A 1 110 ? 5.314 -12.509 -11.813 1.00 90.69 110 PHE A N 1
ATOM 774 C CA . PHE A 1 110 ? 5.148 -13.060 -13.160 1.00 90.69 110 PHE A CA 1
ATOM 775 C C . PHE A 1 110 ? 3.978 -14.039 -13.316 1.00 90.69 110 PHE A C 1
ATOM 777 O O . PHE A 1 110 ? 3.722 -14.516 -14.416 1.00 90.69 110 PHE A O 1
ATOM 784 N N . GLN A 1 111 ? 3.218 -14.307 -12.249 1.00 90.38 111 GLN A N 1
ATOM 785 C CA . GLN A 1 111 ? 1.937 -15.013 -12.371 1.00 90.38 111 GLN A CA 1
ATOM 786 C C . GLN A 1 111 ? 0.883 -14.157 -13.083 1.00 90.38 111 GLN A C 1
ATOM 788 O O . GLN A 1 111 ? -0.034 -14.701 -13.692 1.00 90.38 111 GLN A O 1
ATOM 793 N N . CYS A 1 112 ? 1.027 -12.828 -13.014 1.00 91.19 112 CYS A N 1
ATOM 794 C CA . CYS A 1 112 ? 0.121 -11.871 -13.649 1.00 91.19 112 CYS A CA 1
ATOM 795 C C . CYS A 1 112 ? 0.827 -10.960 -14.664 1.00 91.19 112 CYS A C 1
ATOM 797 O O . CYS A 1 112 ? 0.194 -10.495 -15.608 1.00 91.19 112 CYS A O 1
ATOM 799 N N . HIS A 1 113 ? 2.116 -10.670 -14.468 1.00 90.00 113 HIS A N 1
ATOM 800 C CA . HIS A 1 113 ? 2.880 -9.766 -15.326 1.00 90.00 113 HIS A CA 1
ATOM 801 C C . HIS A 1 113 ? 3.777 -10.524 -16.304 1.00 90.00 113 HIS A C 1
ATOM 803 O O . HIS A 1 113 ? 4.503 -11.431 -15.914 1.00 90.00 113 HIS A O 1
ATOM 809 N N . ASP A 1 114 ? 3.799 -10.099 -17.566 1.00 90.44 114 ASP A N 1
ATOM 810 C CA . ASP A 1 114 ? 4.775 -10.614 -18.523 1.00 90.44 114 ASP A CA 1
ATOM 811 C C . ASP A 1 114 ? 6.192 -10.136 -18.161 1.00 90.44 114 ASP A C 1
ATOM 813 O O . ASP A 1 114 ? 6.448 -8.937 -18.013 1.00 90.44 114 ASP A O 1
ATOM 817 N N . GLN A 1 115 ? 7.122 -11.081 -18.018 1.00 86.00 115 GLN A N 1
ATOM 818 C CA . GLN A 1 115 ? 8.493 -10.797 -17.595 1.00 86.00 115 GLN A CA 1
ATOM 819 C C . GLN A 1 115 ? 9.250 -9.931 -18.607 1.00 86.00 115 GLN A C 1
ATOM 821 O O . GLN A 1 115 ? 9.991 -9.028 -18.213 1.00 86.00 115 GLN A O 1
ATOM 826 N N . LYS A 1 116 ? 9.070 -10.185 -19.908 1.00 84.12 116 LYS A N 1
ATOM 827 C CA . LYS A 1 116 ? 9.790 -9.460 -20.959 1.00 84.12 116 LYS A CA 1
ATOM 828 C C . LYS A 1 116 ? 9.314 -8.012 -21.032 1.00 84.12 116 LYS A C 1
ATOM 830 O O . LYS A 1 116 ? 10.143 -7.106 -21.058 1.00 84.12 116 LYS A O 1
ATOM 835 N N . ALA A 1 117 ? 8.002 -7.796 -20.997 1.00 84.69 117 ALA A N 1
ATOM 836 C CA . ALA A 1 117 ? 7.395 -6.472 -20.976 1.00 84.69 117 ALA A CA 1
ATOM 837 C C . ALA A 1 117 ? 7.781 -5.669 -19.725 1.00 84.69 117 ALA A C 1
ATOM 839 O O . ALA A 1 117 ? 7.886 -4.449 -19.790 1.00 84.69 117 ALA A O 1
ATOM 840 N N . PHE A 1 118 ? 8.015 -6.332 -18.588 1.00 79.75 118 PHE A N 1
ATOM 841 C CA . PHE A 1 118 ? 8.475 -5.658 -17.372 1.00 79.75 118 PHE A CA 1
ATOM 842 C C . PHE A 1 118 ? 9.960 -5.259 -17.440 1.00 79.75 118 PHE A C 1
ATOM 844 O O . PHE A 1 118 ? 10.350 -4.219 -16.906 1.00 79.75 118 PHE A O 1
ATOM 851 N N . ALA A 1 119 ? 10.796 -6.070 -18.093 1.00 75.94 119 ALA A N 1
ATOM 852 C CA . ALA A 1 119 ? 12.231 -5.819 -18.220 1.00 75.94 119 ALA A CA 1
ATOM 853 C C . ALA A 1 119 ? 12.569 -4.755 -19.278 1.00 75.94 119 ALA A C 1
ATOM 855 O O . ALA A 1 119 ? 13.486 -3.965 -19.075 1.00 75.94 119 ALA A O 1
ATOM 856 N N . GLU A 1 120 ? 11.824 -4.711 -20.383 1.00 78.75 120 GLU A N 1
ATOM 857 C CA . GLU A 1 120 ? 12.121 -3.874 -21.556 1.00 78.75 120 GLU A CA 1
ATOM 858 C C . GLU A 1 120 ? 12.249 -2.358 -21.270 1.00 78.75 120 GLU A C 1
ATOM 860 O O . GLU A 1 120 ? 13.191 -1.748 -21.776 1.00 78.75 120 GLU A O 1
ATOM 865 N N . PRO A 1 121 ? 11.433 -1.739 -20.391 1.00 72.88 121 PRO A N 1
ATOM 866 C CA . PRO A 1 121 ? 11.550 -0.313 -20.076 1.00 72.88 121 PRO A CA 1
ATOM 867 C C . PRO A 1 121 ? 12.763 0.067 -19.208 1.00 72.88 121 PRO A C 1
ATOM 869 O O . PRO A 1 121 ? 12.984 1.257 -18.963 1.00 72.88 121 PRO A O 1
ATOM 872 N N . HIS A 1 122 ? 13.511 -0.905 -18.674 1.00 70.12 122 HIS A N 1
ATOM 873 C CA . HIS A 1 122 ? 14.519 -0.676 -17.640 1.00 70.12 122 HIS A CA 1
ATOM 874 C C . HIS A 1 122 ? 15.942 -0.949 -18.141 1.00 70.12 122 HIS A C 1
ATOM 876 O O . HIS A 1 122 ? 16.256 -2.021 -18.637 1.00 70.12 122 HIS A O 1
ATOM 882 N N . SER A 1 123 ? 16.852 -0.004 -17.902 1.00 71.81 123 SER A N 1
ATOM 883 C CA . SER A 1 123 ? 18.287 -0.150 -18.205 1.00 71.81 123 SER A CA 1
ATOM 884 C C . SER A 1 123 ? 19.089 -0.869 -17.106 1.00 71.81 123 SER A C 1
ATOM 886 O O . SER A 1 123 ? 20.316 -0.912 -17.169 1.00 71.81 123 SER A O 1
ATOM 888 N N . HIS A 1 124 ? 18.424 -1.379 -16.064 1.00 80.19 124 HIS A N 1
ATOM 889 C CA . HIS A 1 124 ? 19.079 -2.035 -14.931 1.00 80.19 124 HIS A 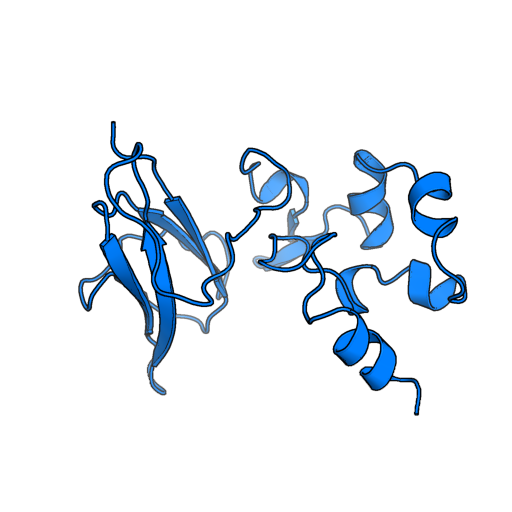CA 1
ATOM 890 C C . HIS A 1 124 ? 19.412 -3.498 -15.244 1.00 80.19 124 HIS A C 1
ATOM 892 O O . HIS A 1 124 ? 18.724 -4.157 -16.017 1.00 80.19 124 HIS A O 1
ATOM 898 N N . ASN A 1 125 ? 20.474 -4.015 -14.621 1.00 80.38 125 ASN A N 1
ATOM 899 C CA . ASN A 1 125 ? 20.894 -5.405 -14.798 1.00 80.38 125 ASN A CA 1
ATOM 900 C C . ASN A 1 125 ? 19.852 -6.411 -14.271 1.00 80.38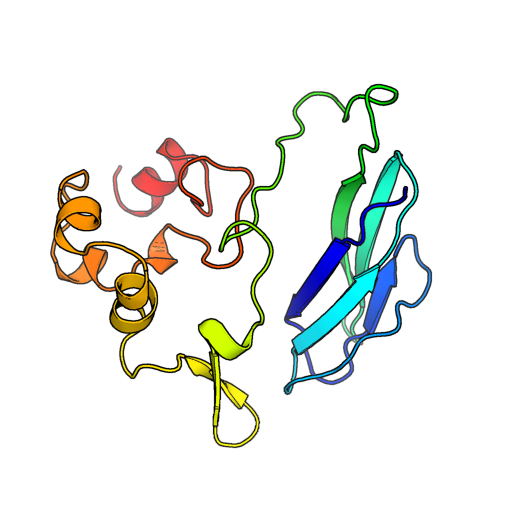 125 ASN A C 1
ATOM 902 O O . ASN A 1 125 ? 18.997 -6.085 -13.447 1.00 80.38 125 ASN A O 1
ATOM 906 N N . GLU A 1 126 ? 19.977 -7.667 -14.703 1.00 76.81 126 GLU A N 1
ATOM 907 C CA . GLU A 1 126 ? 19.052 -8.750 -14.344 1.00 76.81 126 GLU A CA 1
ATOM 908 C C . GLU A 1 126 ? 18.894 -8.938 -12.829 1.00 76.81 126 GLU A C 1
ATOM 910 O O . GLU A 1 126 ? 17.802 -9.236 -12.350 1.00 76.81 126 GLU A O 1
ATOM 915 N N . ARG A 1 127 ? 19.964 -8.713 -12.055 1.00 78.25 127 ARG A N 1
ATOM 916 C CA . ARG A 1 127 ? 19.926 -8.821 -10.592 1.00 78.25 127 ARG A CA 1
ATOM 917 C C . ARG A 1 127 ? 18.964 -7.807 -9.973 1.00 78.25 127 ARG A C 1
ATOM 919 O O . ARG A 1 127 ? 18.209 -8.175 -9.080 1.00 78.25 127 ARG A O 1
ATOM 926 N N . LEU A 1 128 ? 18.989 -6.553 -10.424 1.00 77.12 128 LEU A N 1
ATOM 927 C CA . LEU A 1 128 ? 18.054 -5.523 -9.957 1.00 77.12 128 LEU A CA 1
ATOM 928 C C . LEU A 1 128 ? 16.628 -5.808 -10.436 1.00 77.12 128 LEU A C 1
ATOM 930 O O . LEU A 1 128 ? 15.681 -5.647 -9.671 1.00 77.12 128 LEU A O 1
ATOM 934 N N . LEU A 1 129 ? 16.474 -6.310 -11.663 1.00 76.19 129 LEU A N 1
ATOM 935 C CA . LEU A 1 129 ? 15.167 -6.691 -12.207 1.00 76.19 129 LEU A CA 1
ATOM 936 C C . LEU A 1 129 ? 14.541 -7.903 -11.496 1.00 76.19 129 LEU A C 1
ATOM 938 O O . LEU A 1 129 ? 13.323 -8.072 -11.537 1.00 76.19 129 LEU A O 1
ATOM 942 N N . ALA A 1 130 ? 15.342 -8.714 -10.801 1.00 78.69 130 ALA A N 1
ATOM 943 C CA . ALA A 1 130 ? 14.856 -9.810 -9.968 1.00 78.69 130 ALA A CA 1
ATOM 944 C C . ALA A 1 130 ? 14.300 -9.355 -8.600 1.00 78.69 130 ALA A C 1
ATOM 946 O O . ALA A 1 130 ? 13.545 -10.109 -7.981 1.00 78.69 130 ALA A O 1
ATOM 947 N N . ASP A 1 131 ? 14.625 -8.143 -8.133 1.00 85.50 131 ASP A N 1
ATOM 948 C CA . ASP A 1 131 ? 14.144 -7.581 -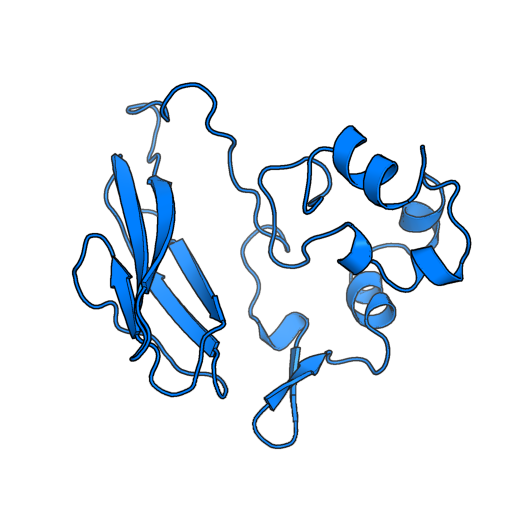6.862 1.00 85.50 131 ASP A CA 1
ATOM 949 C C . ASP A 1 131 ? 13.190 -6.405 -7.102 1.00 85.50 131 ASP A C 1
ATOM 951 O O . ASP A 1 131 ? 13.489 -5.244 -6.821 1.00 85.50 131 ASP A O 1
ATOM 955 N N . CYS A 1 132 ? 12.008 -6.707 -7.646 1.00 86.62 132 CYS A N 1
ATOM 956 C CA . CYS A 1 132 ? 11.024 -5.704 -8.064 1.00 86.62 132 CYS A CA 1
ATOM 957 C C . CYS A 1 132 ? 10.633 -4.738 -6.929 1.00 86.62 132 CYS A C 1
ATOM 959 O O . CYS A 1 132 ? 10.369 -3.560 -7.167 1.00 86.62 132 CYS A O 1
ATOM 961 N N . GLN A 1 133 ? 10.622 -5.218 -5.680 1.00 89.88 133 GLN A N 1
ATOM 962 C CA . GLN A 1 133 ? 10.264 -4.399 -4.521 1.00 89.88 133 GLN A CA 1
ATOM 963 C C . GLN A 1 133 ? 11.352 -3.398 -4.112 1.00 89.88 133 GLN A C 1
ATOM 965 O O . GLN A 1 133 ? 11.123 -2.600 -3.204 1.00 89.88 133 GLN A O 1
ATOM 970 N N . SER A 1 134 ? 12.538 -3.429 -4.722 1.00 88.56 134 SER A N 1
ATOM 971 C CA . SER A 1 134 ? 13.575 -2.421 -4.469 1.00 88.56 134 SER A CA 1
ATOM 972 C C . SER A 1 134 ? 13.054 -1.013 -4.779 1.00 88.56 134 SER A C 1
ATOM 974 O O . SER A 1 134 ? 13.239 -0.095 -3.981 1.00 88.56 134 SER A O 1
ATOM 976 N N . CYS A 1 135 ? 12.293 -0.872 -5.868 1.00 89.25 135 CYS A N 1
ATOM 977 C CA . CYS A 1 135 ? 11.670 0.386 -6.271 1.00 89.25 135 CYS A CA 1
ATOM 978 C C . CYS A 1 135 ? 10.140 0.369 -6.183 1.00 89.25 135 CYS A C 1
ATOM 980 O O . CYS A 1 135 ? 9.555 1.425 -5.943 1.00 89.25 135 CYS A O 1
ATOM 982 N N . HIS A 1 136 ? 9.486 -0.783 -6.362 1.00 91.69 136 HIS A N 1
ATOM 983 C CA . HIS A 1 136 ? 8.023 -0.881 -6.392 1.00 91.69 136 HIS A CA 1
ATOM 984 C C . HIS A 1 136 ? 7.423 -1.295 -5.040 1.00 91.69 136 HIS A C 1
ATOM 986 O O . HIS A 1 136 ? 8.023 -2.051 -4.279 1.00 91.69 136 HIS A O 1
ATOM 992 N N . ASP A 1 137 ? 6.217 -0.822 -4.738 1.00 92.38 137 ASP A N 1
ATOM 993 C CA . ASP A 1 137 ? 5.395 -1.298 -3.629 1.00 92.38 137 ASP A CA 1
ATOM 994 C C . ASP A 1 137 ? 4.330 -2.279 -4.157 1.00 92.38 137 ASP A C 1
ATOM 996 O O . ASP A 1 137 ? 3.431 -1.863 -4.896 1.00 92.38 137 ASP A O 1
ATOM 1000 N N . PRO A 1 138 ? 4.401 -3.575 -3.799 1.00 91.12 138 PRO A N 1
ATOM 1001 C CA . PRO A 1 138 ? 3.458 -4.581 -4.280 1.00 91.12 138 PRO A CA 1
ATOM 1002 C C . PRO A 1 138 ? 2.042 -4.432 -3.704 1.00 91.12 138 PRO A C 1
ATOM 1004 O O . PRO A 1 138 ? 1.142 -5.102 -4.198 1.00 91.12 138 PRO A O 1
ATOM 1007 N N . HIS A 1 139 ? 1.818 -3.590 -2.691 1.00 89.38 139 HIS A N 1
ATOM 1008 C CA . HIS A 1 139 ? 0.476 -3.318 -2.159 1.00 89.38 139 HIS A CA 1
ATOM 1009 C C . HIS A 1 139 ? -0.175 -2.088 -2.806 1.00 89.38 139 HIS A C 1
ATOM 1011 O O . HIS A 1 139 ? -1.396 -1.928 -2.751 1.00 89.38 139 HIS A O 1
ATOM 1017 N N . GLY A 1 140 ? 0.618 -1.227 -3.452 1.00 90.75 140 GLY A N 1
ATOM 1018 C CA . GLY A 1 140 ? 0.150 -0.017 -4.121 1.00 90.75 140 GLY A CA 1
ATOM 1019 C C . GLY A 1 140 ? 0.902 1.244 -3.703 1.00 90.75 140 GLY A C 1
ATOM 1020 O O . GLY A 1 140 ? 1.633 1.261 -2.719 1.00 90.75 140 GLY A O 1
ATOM 1021 N N . SER A 1 141 ? 0.707 2.328 -4.454 1.00 92.38 141 SER A N 1
ATOM 1022 C CA . SER A 1 141 ? 1.374 3.613 -4.201 1.00 92.38 141 SER A CA 1
ATOM 1023 C C . SER A 1 141 ? 0.561 4.783 -4.748 1.00 92.38 141 SER A C 1
ATOM 1025 O O . SER A 1 141 ? -0.323 4.621 -5.594 1.00 92.38 141 SER A O 1
ATOM 1027 N N . THR A 1 142 ? 0.886 5.982 -4.278 1.00 92.56 142 THR A N 1
ATOM 1028 C CA . THR A 1 142 ? 0.458 7.253 -4.871 1.00 92.56 142 THR A CA 1
ATOM 1029 C C . THR A 1 142 ? 1.259 7.619 -6.127 1.00 92.56 142 THR A C 1
ATOM 1031 O O . THR A 1 142 ? 0.802 8.427 -6.942 1.00 92.56 142 THR A O 1
ATOM 1034 N N . GLU A 1 143 ? 2.429 7.009 -6.331 1.00 94.56 143 GLU A N 1
ATOM 1035 C CA . GLU A 1 143 ? 3.274 7.233 -7.503 1.00 94.56 143 GLU A CA 1
ATOM 1036 C C . GLU A 1 143 ? 2.886 6.335 -8.684 1.00 94.56 143 GLU A C 1
ATOM 1038 O O . GLU A 1 143 ? 2.283 5.265 -8.546 1.00 94.56 143 GLU A O 1
ATOM 1043 N N . ARG A 1 144 ? 3.229 6.785 -9.898 1.00 90.75 144 ARG A N 1
ATOM 1044 C CA . ARG A 1 144 ? 3.002 5.988 -11.112 1.00 90.75 144 ARG A CA 1
ATOM 1045 C C . ARG A 1 144 ? 3.819 4.699 -11.053 1.00 90.75 144 ARG A C 1
ATOM 1047 O O . ARG A 1 144 ? 4.895 4.670 -10.464 1.00 90.75 144 ARG A O 1
ATOM 1054 N N . PHE A 1 145 ? 3.292 3.650 -11.681 1.00 89.25 145 PHE A N 1
ATOM 1055 C CA . PHE A 1 145 ? 3.912 2.320 -11.724 1.00 89.25 145 PHE A CA 1
ATOM 1056 C C . PHE A 1 145 ? 4.177 1.717 -10.340 1.00 89.25 145 PHE A C 1
ATOM 1058 O O . PHE A 1 145 ? 5.047 0.871 -10.194 1.00 89.25 145 PHE A O 1
ATOM 1065 N N . HIS A 1 146 ? 3.436 2.150 -9.318 1.00 93.06 146 HIS A N 1
ATOM 1066 C CA . HIS A 1 146 ? 3.589 1.684 -7.943 1.00 93.06 146 HIS A CA 1
ATOM 1067 C C . HIS A 1 146 ? 4.990 1.906 -7.356 1.00 93.06 146 HIS A C 1
ATOM 1069 O O . HIS A 1 146 ? 5.440 1.114 -6.540 1.00 93.06 146 HIS A O 1
ATOM 1075 N N . LEU A 1 147 ? 5.707 2.961 -7.754 1.00 93.19 147 LEU A N 1
ATOM 1076 C CA . LEU A 1 147 ? 7.002 3.277 -7.146 1.00 93.19 147 LEU A CA 1
ATOM 1077 C C . LEU A 1 147 ? 6.847 3.678 -5.670 1.00 93.19 147 LEU A C 1
ATOM 1079 O O . LEU A 1 147 ? 5.900 4.369 -5.302 1.00 93.19 147 LEU A O 1
ATOM 1083 N N . LYS A 1 148 ? 7.806 3.299 -4.826 1.00 93.12 148 LYS A N 1
ATOM 1084 C CA . LYS A 1 148 ? 7.864 3.701 -3.410 1.00 93.12 148 LYS A CA 1
ATOM 1085 C C . LYS A 1 148 ? 8.158 5.190 -3.226 1.00 93.12 148 LYS A C 1
ATOM 1087 O O . LYS A 1 148 ? 7.808 5.763 -2.201 1.00 93.12 148 LYS A O 1
ATOM 1092 N N . LEU A 1 149 ? 8.825 5.798 -4.206 1.00 94.12 149 LEU A N 1
ATOM 1093 C CA . LEU A 1 149 ? 9.234 7.200 -4.221 1.00 94.12 149 LEU A CA 1
ATOM 1094 C C . LEU A 1 149 ? 8.979 7.820 -5.598 1.00 94.12 149 LEU A C 1
ATOM 1096 O O . LEU A 1 149 ? 8.879 7.085 -6.587 1.00 94.12 149 LEU A O 1
ATOM 1100 N N . PRO A 1 150 ? 8.945 9.162 -5.705 1.00 94.12 150 PRO A N 1
ATOM 1101 C CA . PRO A 1 150 ? 8.991 9.827 -6.998 1.00 94.12 150 PRO A CA 1
ATOM 1102 C C . PRO A 1 150 ? 10.169 9.306 -7.827 1.00 94.12 150 PRO A C 1
ATOM 1104 O O . PRO A 1 150 ? 11.263 9.105 -7.298 1.00 94.12 150 PRO A O 1
ATOM 1107 N N . ARG A 1 151 ? 9.949 9.103 -9.132 1.00 91.38 151 ARG A N 1
ATOM 1108 C CA . ARG A 1 151 ? 10.922 8.478 -10.047 1.00 91.38 151 ARG A CA 1
ATOM 1109 C C . ARG A 1 151 ? 12.331 9.053 -9.899 1.00 91.38 151 ARG A C 1
ATOM 1111 O O . ARG A 1 151 ? 13.279 8.296 -9.748 1.00 91.38 151 ARG A O 1
ATOM 1118 N N . GLU A 1 152 ? 12.461 10.375 -9.912 1.00 92.56 152 GLU A N 1
ATOM 1119 C CA . GLU A 1 152 ? 13.761 11.048 -9.809 1.00 92.56 152 GLU A CA 1
ATOM 1120 C C . GLU A 1 152 ? 14.482 10.725 -8.497 1.00 92.56 152 GLU A C 1
ATOM 1122 O O . GLU A 1 152 ? 15.682 10.461 -8.494 1.00 92.56 152 GLU A O 1
ATOM 1127 N N . THR A 1 153 ? 13.750 10.699 -7.381 1.00 94.06 153 THR A N 1
ATOM 1128 C CA . THR A 1 153 ? 14.294 10.334 -6.070 1.00 94.06 153 THR A CA 1
ATOM 1129 C C . THR A 1 153 ? 14.687 8.862 -6.023 1.00 94.06 153 THR A C 1
ATOM 1131 O O . THR A 1 153 ? 15.731 8.540 -5.466 1.00 94.06 153 THR A O 1
ATOM 1134 N N . ALA A 1 154 ? 13.892 7.974 -6.629 1.00 90.44 154 ALA A N 1
ATOM 1135 C CA . ALA A 1 154 ? 14.208 6.551 -6.711 1.00 90.44 154 ALA A CA 1
ATOM 1136 C C . ALA A 1 154 ? 15.521 6.308 -7.477 1.00 90.44 154 ALA A C 1
ATOM 1138 O O . ALA A 1 154 ? 16.383 5.585 -6.987 1.00 90.44 154 ALA A O 1
ATOM 1139 N N . CYS A 1 155 ? 15.726 6.973 -8.622 1.00 88.69 155 CYS A N 1
ATOM 1140 C CA . CYS A 1 155 ? 16.985 6.892 -9.374 1.00 88.69 155 CYS A CA 1
ATOM 1141 C C . CYS A 1 155 ? 18.185 7.352 -8.527 1.00 88.69 155 CYS A C 1
ATOM 1143 O O . CYS A 1 155 ? 19.235 6.706 -8.519 1.00 88.69 155 CYS A O 1
ATOM 1145 N N . LYS A 1 156 ? 18.004 8.437 -7.764 1.00 92.69 156 LYS A N 1
ATOM 1146 C CA . LYS A 1 156 ? 19.042 9.025 -6.907 1.00 92.69 156 LYS A CA 1
ATOM 1147 C C . LYS A 1 156 ? 19.418 8.189 -5.687 1.00 92.69 156 LYS A C 1
ATOM 1149 O O . LYS A 1 156 ? 20.392 8.505 -5.013 1.00 92.69 156 LYS A O 1
ATOM 1154 N N . GLN A 1 157 ? 18.690 7.110 -5.402 1.00 89.06 157 GLN A N 1
ATOM 1155 C CA . GLN A 1 157 ? 19.104 6.176 -4.355 1.00 89.06 157 GLN A CA 1
ATOM 1156 C C . GLN A 1 157 ? 20.405 5.444 -4.702 1.00 89.06 157 GLN A C 1
ATOM 1158 O O . GLN A 1 157 ? 21.091 4.971 -3.798 1.00 89.06 157 GLN A O 1
ATOM 1163 N N . CYS A 1 158 ? 20.745 5.337 -5.990 1.00 88.69 158 CYS A N 1
ATOM 1164 C CA . CYS A 1 158 ? 21.966 4.670 -6.447 1.00 88.69 158 CYS A CA 1
ATOM 1165 C C . CYS A 1 158 ? 22.790 5.497 -7.447 1.00 88.69 158 CYS A C 1
ATOM 1167 O O . CYS A 1 158 ? 23.983 5.242 -7.584 1.00 88.69 158 CYS A O 1
ATOM 1169 N N . HIS A 1 159 ? 22.189 6.474 -8.134 1.00 86.75 159 HIS A N 1
ATOM 1170 C CA . HIS A 1 159 ? 22.859 7.293 -9.148 1.00 86.75 159 HIS A CA 1
ATOM 1171 C C . HIS A 1 159 ? 23.026 8.748 -8.683 1.00 86.75 159 HIS A C 1
ATOM 1173 O O . HIS A 1 159 ? 22.064 9.359 -8.224 1.00 86.75 159 HIS A O 1
ATOM 1179 N N . GLY A 1 160 ? 24.244 9.285 -8.802 1.00 84.25 160 GLY A N 1
ATOM 1180 C CA . GLY A 1 160 ? 24.579 10.685 -8.504 1.00 84.25 160 GLY A CA 1
ATOM 1181 C C . GLY A 1 160 ? 24.302 11.624 -9.666 1.00 84.25 160 GLY A C 1
ATOM 1182 O O . GLY A 1 160 ? 24.497 11.184 -10.821 1.00 84.25 160 GLY A O 1
#

Sequence (160 aa):
MITPVSVIARGLAGSKLQLDGKPVVSAAPATGVLAATISPATGLHELALVTSGGSQKSQFFVRTGSAAEPPDGWKAYRPHPPGATGCDTCHAVKNGSWAFRAQALSAVCFQCHDQKAFAEPHSHNERLLADCQSCHDPHGSTERFHLKLPRETACKQCHG

Secondary structure (DSSP, 8-state):
-PPPEEEEEE--TT-EEEETTEEE--EEEETTEEEEEE-PPSEEEEEEEEETTEEEEEEEEE--TTS-PPPTTPPPPEESSTT---GGGTEEEETTEEEESSSSHHHHHTTTS-HHHHHTT--S-HHHHT-GGGTB-TTEESSGGGBSS-HHHHHTTT--

Radius of gyration: 17.6 Å; chains: 1; bounding box: 47×42×45 Å

Foldseek 3Di:
DQDKDKDKFFAAAPKFKDKQNHTFDWDCQFGRITIGIDRDDAAKIKIWTQDPVGIDIDIDGDDDPDDDDDPPPDFDWQFPPHPDDDPVLQWDQDPRDTDGPDPFNVVSVVVPDPLCVQPVVDPDDPVVSSCVVLFADNGTGSEPPRGPDHPVVSCVVPHD

pLDDT: mean 86.78, std 7.32, range [54.34, 96.94]